Protein AF-A0A939DY99-F1 (afdb_monomer_lite)

Secondary structure (DSSP, 8-state):
--------TT-HHHHHHHHHHHHTTT-EEEEEEEEETTEEEEEEEE-TTS-EEEEEE---SS----SS----HHHHHHHHHHHHHHTTTSTT-EEEEEEEEEEETTSS-TT------TT---TTTEEEEEEE-TTS-EEEEEEEEEEEEEE-

InterPro domains:
  IPR003509 UPF0102 protein YraN-like [PF02021] (16-102)
  IPR011856 tRNA endonuclease-like domain superfamily [G3DSA:3.40.1350.10] (15-118)

pLDDT: mean 78.32, std 20.35, range [29.41, 97.88]

Foldseek 3Di:
DDDPPPDDQLPPVLLVQVVVVCVVVVWAWPDAAQDDVLATARTWTAHPVRAIEGEHRGEDQDDDPDLADPDDPSNVSRSQVRSCVVCVVPQWHKYAYKYKYKYFPPPPPPDDPPPPDVPPCSDPFWDWDWTADPVRTIIIMIMGTRSDTDTD

Organism: NCBI:txid2765362

Radius of gyration: 15.67 Å; chains: 1; bounding box: 41×40×37 Å

Structure (mmCIF, N/CA/C/O backbone):
data_AF-A0A939DY99-F1
#
_entry.id   AF-A0A939DY99-F1
#
loop_
_atom_site.group_PDB
_atom_site.id
_atom_site.type_symbol
_atom_site.label_atom_id
_atom_site.label_alt_id
_atom_site.label_comp_id
_atom_site.label_asym_id
_atom_site.label_entity_id
_atom_site.label_seq_id
_atom_site.pdbx_PDB_ins_code
_atom_site.Cartn_x
_atom_site.Cartn_y
_atom_site.Cartn_z
_atom_site.occupancy
_atom_site.B_iso_or_equiv
_atom_site.auth_seq_id
_atom_site.auth_comp_id
_atom_site.auth_asym_id
_atom_site.auth_atom_id
_atom_site.pdbx_PDB_model_num
ATOM 1 N N . MET A 1 1 ? 26.374 5.883 -23.111 1.00 29.41 1 MET A N 1
ATOM 2 C CA . MET A 1 1 ? 26.756 6.221 -21.723 1.00 29.41 1 MET A CA 1
ATOM 3 C C . MET A 1 1 ? 25.474 6.552 -20.963 1.00 29.41 1 MET A C 1
ATOM 5 O O . MET A 1 1 ? 24.966 7.657 -21.081 1.00 29.41 1 MET A O 1
ATOM 9 N N . LEU A 1 2 ? 24.839 5.551 -20.342 1.00 29.70 2 LEU A N 1
ATOM 10 C CA . LEU A 1 2 ? 23.519 5.717 -19.723 1.00 29.70 2 LEU A CA 1
ATOM 11 C C . LEU A 1 2 ? 23.670 6.374 -18.351 1.00 29.70 2 LEU A C 1
ATOM 13 O O . LEU A 1 2 ? 24.252 5.804 -17.433 1.00 29.70 2 LEU A O 1
ATOM 17 N N . ILE A 1 3 ? 23.149 7.595 -18.263 1.00 29.59 3 ILE A N 1
ATOM 18 C CA . ILE A 1 3 ? 23.039 8.408 -17.057 1.00 29.59 3 ILE A CA 1
ATOM 19 C C . ILE A 1 3 ? 22.358 7.567 -15.975 1.00 29.59 3 ILE A C 1
ATOM 21 O O . ILE A 1 3 ? 21.209 7.148 -16.132 1.00 29.59 3 ILE A O 1
ATOM 25 N N . THR A 1 4 ? 23.072 7.347 -14.875 1.00 34.28 4 THR A N 1
ATOM 26 C CA . THR A 1 4 ? 22.569 6.882 -13.583 1.00 34.28 4 THR A CA 1
ATOM 27 C C . THR A 1 4 ? 21.515 7.869 -13.074 1.00 34.28 4 THR A C 1
ATOM 29 O O . THR A 1 4 ? 21.773 8.699 -12.209 1.00 34.28 4 THR A O 1
ATOM 32 N N . ARG A 1 5 ? 20.304 7.819 -13.646 1.00 34.44 5 ARG A N 1
ATOM 33 C CA . ARG A 1 5 ? 19.134 8.518 -13.113 1.00 34.44 5 ARG A CA 1
ATOM 34 C C . ARG A 1 5 ? 18.906 7.978 -11.711 1.00 34.44 5 ARG A C 1
ATOM 36 O O . ARG A 1 5 ? 18.527 6.822 -11.548 1.00 34.44 5 ARG A O 1
ATOM 43 N N . THR A 1 6 ? 19.173 8.829 -10.731 1.00 40.12 6 THR A N 1
ATOM 44 C CA . THR A 1 6 ? 18.959 8.631 -9.303 1.00 40.12 6 THR A CA 1
ATOM 45 C C . THR A 1 6 ? 17.598 7.978 -9.100 1.00 40.12 6 THR A C 1
ATOM 47 O O . THR A 1 6 ? 16.549 8.594 -9.293 1.00 40.12 6 THR A O 1
ATOM 50 N N . TYR A 1 7 ? 17.599 6.681 -8.811 1.00 42.66 7 TYR A N 1
ATOM 51 C CA . TYR A 1 7 ? 16.370 5.959 -8.550 1.00 42.66 7 TYR A CA 1
ATOM 52 C C . TYR A 1 7 ? 15.762 6.535 -7.2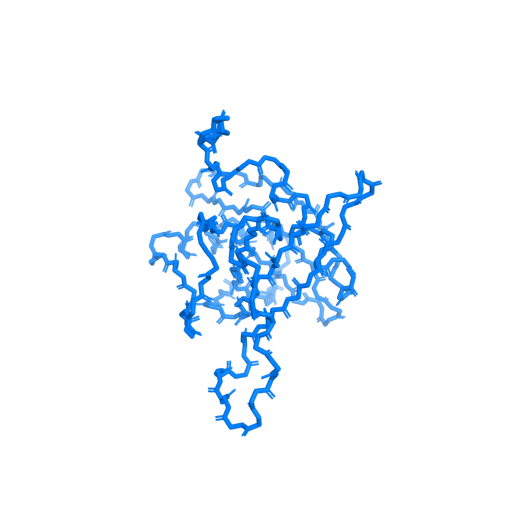65 1.00 42.66 7 TYR A C 1
ATOM 54 O O . TYR A 1 7 ? 16.322 6.387 -6.180 1.00 42.66 7 TYR A O 1
ATOM 62 N N . HIS A 1 8 ? 14.635 7.237 -7.394 1.00 53.47 8 HIS A N 1
ATOM 63 C CA . HIS A 1 8 ? 13.924 7.800 -6.253 1.00 53.47 8 HIS A CA 1
ATOM 64 C C . HIS A 1 8 ? 12.878 6.794 -5.760 1.00 53.47 8 HIS A C 1
ATOM 66 O O . HIS A 1 8 ? 11.856 6.610 -6.426 1.00 53.47 8 HIS A O 1
ATOM 72 N N . PRO A 1 9 ? 13.088 6.156 -4.594 1.00 51.19 9 PRO A N 1
ATOM 73 C CA . PRO A 1 9 ? 12.189 5.129 -4.068 1.00 51.19 9 PRO A CA 1
ATOM 74 C C . PRO A 1 9 ? 10.744 5.624 -3.908 1.00 51.19 9 PRO A C 1
ATOM 76 O O . PRO A 1 9 ? 9.802 4.875 -4.154 1.00 51.19 9 PRO A O 1
ATOM 79 N N . HIS A 1 10 ? 10.578 6.913 -3.597 1.00 56.50 10 HIS A N 1
ATOM 80 C CA . HIS A 1 10 ? 9.291 7.584 -3.398 1.00 56.50 10 HIS A CA 1
ATOM 81 C C . HIS A 1 10 ? 8.765 8.316 -4.641 1.00 56.50 10 HIS A C 1
ATOM 83 O O . HIS A 1 10 ? 7.858 9.143 -4.528 1.00 56.50 10 HIS A O 1
ATOM 89 N N . ALA A 1 11 ? 9.325 8.054 -5.828 1.00 70.81 11 ALA A N 1
ATOM 90 C CA . ALA A 1 11 ? 8.847 8.680 -7.053 1.00 70.81 11 ALA A CA 1
ATOM 91 C C . ALA A 1 11 ? 7.339 8.413 -7.237 1.00 70.81 11 ALA A C 1
ATOM 93 O O . ALA A 1 11 ? 6.903 7.267 -7.065 1.00 70.81 11 ALA A O 1
ATOM 94 N N . PRO A 1 12 ? 6.537 9.420 -7.640 1.00 80.62 12 PRO A N 1
ATOM 95 C CA . PRO A 1 12 ? 5.112 9.243 -7.923 1.00 80.62 12 PRO A CA 1
ATOM 96 C C . PRO A 1 12 ? 4.816 8.034 -8.821 1.00 80.62 12 PRO A C 1
ATOM 98 O O . PRO A 1 12 ? 3.882 7.286 -8.544 1.00 80.62 12 PRO A O 1
ATOM 101 N N . ARG A 1 13 ? 5.684 7.776 -9.808 1.00 85.19 13 ARG A N 1
ATOM 102 C CA . ARG A 1 13 ? 5.626 6.606 -10.693 1.00 85.19 13 ARG A CA 1
ATOM 103 C C . ARG A 1 13 ? 5.638 5.271 -9.943 1.00 85.19 13 ARG A C 1
ATOM 105 O O . ARG A 1 13 ? 4.824 4.405 -10.232 1.00 85.19 13 ARG A O 1
ATOM 112 N N . ASN A 1 14 ? 6.531 5.084 -8.970 1.00 85.56 14 ASN A N 1
ATOM 113 C CA . ASN A 1 14 ? 6.629 3.808 -8.252 1.00 85.56 14 ASN A CA 1
ATOM 114 C C . ASN A 1 14 ? 5.368 3.553 -7.411 1.00 85.56 14 ASN A C 1
ATOM 116 O O . ASN A 1 14 ? 4.907 2.420 -7.318 1.00 85.56 14 ASN A O 1
ATOM 120 N N . ARG A 1 15 ? 4.761 4.612 -6.854 1.00 89.62 15 ARG A N 1
ATOM 121 C CA . ARG A 1 15 ? 3.462 4.502 -6.171 1.00 89.62 15 ARG A CA 1
ATOM 122 C C . ARG A 1 15 ? 2.335 4.134 -7.129 1.00 89.62 15 ARG A C 1
ATOM 124 O O . ARG A 1 15 ? 1.494 3.328 -6.760 1.00 89.62 15 ARG A O 1
ATOM 131 N N . GLN A 1 16 ? 2.327 4.683 -8.343 1.00 90.69 16 GLN A N 1
ATOM 132 C CA . GLN A 1 16 ? 1.340 4.318 -9.366 1.00 90.69 16 GLN A CA 1
ATOM 133 C C . GLN A 1 16 ? 1.464 2.845 -9.767 1.00 90.69 16 GLN A C 1
ATOM 135 O O . GLN A 1 16 ? 0.465 2.139 -9.778 1.00 90.69 16 GLN A O 1
ATOM 140 N N . VAL A 1 17 ? 2.683 2.358 -10.011 1.00 91.31 17 VAL A N 1
ATOM 141 C CA . VAL A 1 17 ? 2.937 0.939 -10.317 1.00 91.31 17 VAL A CA 1
ATOM 142 C C . VAL A 1 17 ? 2.478 0.033 -9.173 1.00 91.31 17 VAL A C 1
ATOM 144 O O . VAL A 1 17 ? 1.787 -0.955 -9.403 1.00 91.31 17 VAL A O 1
ATOM 147 N N . ALA A 1 18 ? 2.818 0.380 -7.929 1.00 92.31 18 ALA A N 1
ATOM 148 C CA . ALA A 1 18 ? 2.364 -0.367 -6.761 1.00 92.31 18 ALA A CA 1
ATOM 149 C C . ALA A 1 18 ? 0.832 -0.327 -6.604 1.00 92.31 18 ALA A C 1
ATOM 151 O O . ALA A 1 18 ? 0.236 -1.324 -6.216 1.00 92.31 18 ALA A O 1
ATOM 152 N N . ALA A 1 19 ? 0.179 0.791 -6.930 1.00 94.31 19 ALA A N 1
ATOM 153 C CA . ALA A 1 19 ? -1.277 0.889 -6.906 1.00 94.31 19 ALA A CA 1
ATOM 154 C C . ALA A 1 19 ? -1.926 -0.012 -7.969 1.00 94.31 19 ALA A C 1
ATOM 156 O O . ALA A 1 19 ? -2.859 -0.733 -7.634 1.00 94.31 19 ALA A O 1
ATOM 157 N N . LEU A 1 20 ? -1.403 -0.030 -9.202 1.00 94.31 20 LEU A N 1
ATOM 158 C CA . LEU A 1 20 ? -1.856 -0.944 -10.260 1.00 94.31 20 LEU A CA 1
ATOM 159 C C . LEU A 1 20 ? -1.734 -2.404 -9.812 1.00 94.31 20 LEU A C 1
ATOM 161 O O . LEU A 1 20 ? -2.720 -3.132 -9.818 1.00 94.31 20 LEU A O 1
ATOM 165 N N . PHE A 1 21 ? -0.562 -2.785 -9.294 1.00 94.44 21 PHE A N 1
ATOM 166 C CA . PHE A 1 21 ? -0.321 -4.123 -8.753 1.00 94.44 21 PHE A CA 1
ATOM 167 C C . PHE A 1 21 ? -1.371 -4.546 -7.713 1.00 94.44 21 PHE A C 1
ATOM 169 O O . PHE A 1 21 ? -1.824 -5.692 -7.717 1.00 94.44 21 PHE A O 1
ATOM 176 N N . LEU A 1 22 ? -1.738 -3.651 -6.791 1.00 94.88 22 LEU A N 1
ATOM 177 C CA . LEU A 1 22 ? -2.726 -3.948 -5.752 1.00 94.88 22 LEU A CA 1
ATOM 178 C C . LEU A 1 22 ? -4.147 -4.035 -6.330 1.00 94.88 22 LEU A C 1
ATOM 180 O O . LEU A 1 22 ? -4.882 -4.954 -5.968 1.00 94.88 22 LEU A O 1
ATOM 184 N N . THR A 1 23 ? -4.512 -3.142 -7.253 1.00 95.38 23 THR A N 1
ATOM 185 C CA . THR A 1 23 ? -5.816 -3.160 -7.935 1.00 95.38 23 THR A CA 1
ATOM 186 C C . THR A 1 23 ? -6.028 -4.450 -8.724 1.00 95.38 23 THR A C 1
ATOM 188 O O . THR A 1 23 ? -7.073 -5.078 -8.571 1.00 95.38 23 THR A O 1
ATOM 191 N N . ASP A 1 24 ? -5.019 -4.919 -9.465 1.00 93.50 24 ASP A N 1
ATOM 192 C CA . ASP A 1 24 ? -5.067 -6.192 -10.211 1.00 93.50 24 ASP A CA 1
ATOM 193 C C . ASP A 1 24 ? -5.290 -7.411 -9.297 1.00 93.50 24 ASP A C 1
ATOM 195 O O . ASP A 1 24 ? -5.634 -8.503 -9.745 1.00 93.50 24 ASP A O 1
ATOM 199 N N . ARG A 1 25 ? -5.086 -7.235 -7.987 1.00 91.69 25 ARG A N 1
ATOM 200 C CA . ARG A 1 25 ? -5.290 -8.250 -6.944 1.00 91.69 25 ARG A CA 1
ATOM 201 C C . ARG A 1 25 ? -6.572 -8.031 -6.151 1.00 91.69 25 ARG A C 1
ATOM 203 O O . ARG A 1 25 ? -6.716 -8.608 -5.077 1.00 91.69 25 ARG A O 1
ATOM 210 N N . ASN A 1 26 ? -7.497 -7.238 -6.685 1.00 95.31 26 ASN A N 1
ATOM 211 C CA . ASN A 1 26 ? -8.787 -6.902 -6.086 1.00 95.31 26 ASN A CA 1
ATOM 212 C C . ASN A 1 26 ? -8.696 -6.087 -4.789 1.00 95.31 26 ASN A C 1
ATOM 214 O O . ASN A 1 26 ? -9.660 -6.048 -4.026 1.00 95.31 26 ASN A O 1
ATOM 218 N N . LEU A 1 27 ? -7.573 -5.406 -4.531 1.00 96.81 27 LEU A N 1
ATOM 219 C CA . LEU A 1 27 ? -7.538 -4.401 -3.474 1.00 96.81 27 LEU A CA 1
ATOM 220 C C . LEU A 1 27 ? -8.045 -3.068 -4.024 1.00 96.81 27 LEU A C 1
ATOM 222 O O . LEU A 1 27 ? -7.491 -2.513 -4.972 1.00 96.81 27 LEU A O 1
ATOM 226 N N . ALA A 1 28 ? -9.061 -2.505 -3.379 1.00 97.56 28 ALA A N 1
ATOM 227 C CA . ALA A 1 28 ? -9.581 -1.193 -3.727 1.00 97.56 28 ALA A CA 1
ATOM 228 C C . ALA A 1 28 ? -8.651 -0.103 -3.180 1.00 97.56 28 ALA A C 1
ATOM 230 O O . ALA A 1 28 ? -8.663 0.190 -1.982 1.00 97.56 28 ALA A O 1
ATOM 231 N N . VAL A 1 29 ? -7.844 0.521 -4.040 1.00 97.19 29 VAL A N 1
ATOM 232 C CA . VAL A 1 29 ? -7.000 1.662 -3.650 1.00 97.19 29 VAL A CA 1
ATOM 233 C C . VAL A 1 29 ? -7.890 2.852 -3.279 1.00 97.19 29 VAL A C 1
ATOM 235 O O . VAL A 1 29 ? -8.607 3.393 -4.116 1.00 97.19 29 VAL A O 1
ATOM 238 N N . ARG A 1 30 ? -7.850 3.266 -2.008 1.00 97.19 30 ARG A N 1
ATOM 239 C CA . ARG A 1 30 ? -8.672 4.360 -1.463 1.00 97.19 30 ARG A CA 1
ATOM 240 C C . ARG A 1 30 ? -7.942 5.696 -1.448 1.00 97.19 30 ARG A C 1
ATOM 242 O O . ARG A 1 30 ? -8.566 6.735 -1.622 1.00 97.19 30 ARG A O 1
ATOM 249 N N . ALA A 1 31 ? -6.631 5.675 -1.216 1.00 95.62 31 ALA A N 1
ATOM 250 C CA . ALA A 1 31 ? -5.808 6.877 -1.207 1.00 95.62 31 ALA A CA 1
ATOM 251 C C . ALA A 1 31 ? -4.348 6.557 -1.543 1.00 95.62 31 ALA A C 1
ATOM 253 O O . ALA A 1 31 ? -3.849 5.471 -1.246 1.00 95.62 31 ALA A O 1
ATOM 254 N N . THR A 1 32 ? -3.635 7.530 -2.109 1.00 95.12 32 THR A N 1
ATOM 255 C CA . THR A 1 32 ? -2.182 7.459 -2.317 1.00 95.12 32 THR A CA 1
ATOM 256 C C . THR A 1 32 ? -1.507 8.705 -1.750 1.00 95.12 32 THR A C 1
ATOM 258 O O . THR A 1 32 ? -2.117 9.767 -1.661 1.00 95.12 32 THR A O 1
ATOM 261 N N . GLY A 1 33 ? -0.252 8.578 -1.316 1.00 91.69 33 GLY A N 1
ATOM 262 C CA . GLY A 1 33 ? 0.521 9.696 -0.772 1.00 91.69 33 GLY A CA 1
ATOM 263 C C . GLY A 1 33 ? -0.039 10.301 0.516 1.00 91.69 33 GLY A C 1
ATOM 264 O O . GLY A 1 33 ? 0.085 11.502 0.729 1.00 91.69 33 GLY A O 1
ATOM 265 N N . VAL A 1 34 ? -0.628 9.483 1.388 1.00 93.62 34 VAL A N 1
ATOM 266 C CA . VAL A 1 34 ? -1.266 9.926 2.633 1.00 93.62 34 VAL A CA 1
ATOM 267 C C . VAL A 1 34 ? -0.232 10.455 3.625 1.00 93.62 34 VAL A C 1
ATOM 269 O O . VAL A 1 34 ? 0.739 9.767 3.956 1.00 93.62 34 VAL A O 1
ATOM 272 N N . ARG A 1 35 ? -0.446 11.676 4.119 1.00 93.88 35 ARG A N 1
ATOM 273 C CA . ARG A 1 35 ? 0.403 12.341 5.115 1.00 93.88 35 ARG A CA 1
ATOM 274 C C . ARG A 1 35 ? -0.479 12.951 6.205 1.00 93.88 35 ARG A C 1
ATOM 276 O O . ARG A 1 35 ? -1.363 13.749 5.923 1.00 93.88 35 ARG A O 1
ATOM 283 N N . TYR A 1 36 ? -0.215 12.579 7.449 1.00 92.19 36 TYR A N 1
ATOM 284 C CA . TYR A 1 36 ? -0.814 13.144 8.653 1.00 92.19 36 TYR A CA 1
ATOM 285 C C . TYR A 1 36 ? 0.300 13.529 9.634 1.00 92.19 36 TYR A C 1
ATOM 287 O O . TYR A 1 36 ? 1.389 12.955 9.573 1.00 92.19 36 TYR A O 1
ATOM 295 N N . PRO A 1 37 ? 0.041 14.420 10.608 1.00 93.44 37 PRO A N 1
ATOM 296 C CA . PRO A 1 37 ? 0.940 14.598 11.744 1.00 93.44 37 PRO A CA 1
ATOM 297 C C . PRO A 1 37 ? 1.306 13.252 12.397 1.00 93.44 37 PRO A C 1
ATOM 299 O O . PRO A 1 37 ? 0.446 12.570 12.957 1.00 93.44 37 PRO A O 1
ATOM 302 N N . GLY A 1 38 ? 2.575 12.849 12.278 1.00 91.50 38 GLY A N 1
ATOM 303 C CA . GLY A 1 38 ? 3.094 11.582 12.806 1.00 91.50 38 GLY A CA 1
ATOM 304 C C . GLY A 1 38 ? 2.619 10.310 12.086 1.00 91.50 38 GLY A C 1
ATOM 305 O O . GLY A 1 38 ? 2.787 9.218 12.633 1.00 91.50 38 GLY A O 1
ATOM 306 N N . GLY A 1 39 ? 2.019 10.421 10.895 1.00 93.81 39 GLY A N 1
ATOM 307 C CA . GLY A 1 39 ? 1.527 9.285 10.118 1.00 93.81 39 GLY A CA 1
ATOM 308 C C . GLY A 1 39 ? 1.805 9.427 8.627 1.00 93.81 39 GLY A C 1
ATOM 309 O O . GLY A 1 39 ? 1.550 10.468 8.029 1.00 93.81 39 GLY A O 1
ATOM 310 N N . GLU A 1 40 ? 2.292 8.359 8.007 1.00 94.31 40 GLU A N 1
ATOM 311 C CA . GLU A 1 40 ? 2.595 8.348 6.582 1.00 94.31 40 GLU A CA 1
ATOM 312 C C . GLU A 1 40 ? 2.318 6.980 5.960 1.00 94.31 40 GLU A C 1
ATOM 314 O O . GLU A 1 40 ? 2.791 5.963 6.464 1.00 94.31 40 GLU A O 1
ATOM 319 N N . ALA A 1 41 ? 1.610 6.977 4.830 1.00 94.75 41 ALA A N 1
ATOM 320 C CA . ALA A 1 41 ? 1.462 5.814 3.964 1.00 94.75 41 ALA A CA 1
ATOM 321 C C . ALA A 1 41 ? 1.618 6.215 2.497 1.00 94.75 41 ALA A C 1
ATOM 323 O O . ALA A 1 41 ? 1.224 7.308 2.084 1.00 94.75 41 ALA A O 1
ATOM 324 N N . ASP A 1 42 ? 2.201 5.339 1.687 1.00 94.50 42 ASP A N 1
ATOM 325 C CA . ASP A 1 42 ? 2.288 5.586 0.249 1.00 94.50 42 ASP A CA 1
ATOM 326 C C . ASP A 1 42 ? 0.987 5.198 -0.444 1.00 94.50 42 ASP A C 1
ATOM 328 O O . ASP A 1 42 ? 0.576 5.889 -1.376 1.00 94.50 42 ASP A O 1
ATOM 332 N N . ILE A 1 43 ? 0.319 4.154 0.052 1.00 96.56 43 ILE A N 1
ATOM 333 C CA . ILE A 1 43 ? -0.982 3.687 -0.4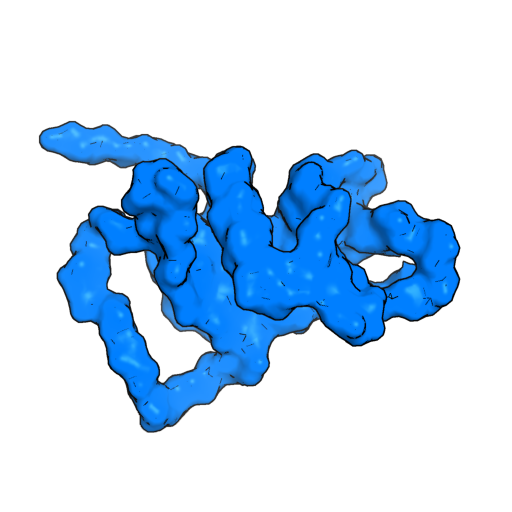25 1.00 96.56 43 ILE A CA 1
ATOM 334 C C . ILE A 1 43 ? -1.824 3.253 0.779 1.00 96.56 43 ILE A C 1
ATOM 336 O O . ILE A 1 43 ? -1.326 2.576 1.679 1.00 96.56 43 ILE A O 1
ATOM 340 N N . ILE A 1 44 ? -3.101 3.630 0.779 1.00 97.44 44 ILE A N 1
ATOM 341 C CA . ILE A 1 44 ? -4.146 3.009 1.592 1.00 97.44 44 ILE A CA 1
ATOM 342 C C . ILE A 1 44 ? -5.096 2.293 0.637 1.00 97.44 44 ILE A C 1
ATOM 344 O O . ILE A 1 44 ? -5.637 2.910 -0.284 1.00 97.44 44 ILE A O 1
ATOM 348 N N . ALA A 1 45 ? -5.297 1.002 0.859 1.00 97.88 45 ALA A N 1
ATOM 349 C CA . ALA A 1 45 ? -6.219 0.171 0.102 1.00 97.88 45 ALA A CA 1
ATOM 350 C C . ALA A 1 45 ? -7.135 -0.620 1.042 1.00 97.88 45 ALA A C 1
ATOM 352 O O . ALA A 1 45 ? -6.903 -0.685 2.249 1.00 97.88 45 ALA A O 1
ATOM 353 N N . GLU A 1 46 ? -8.178 -1.216 0.488 1.00 97.06 46 GLU A N 1
ATOM 354 C CA . GLU A 1 46 ? -9.088 -2.109 1.196 1.00 97.06 46 GLU A CA 1
ATOM 355 C C . GLU A 1 46 ? -9.106 -3.462 0.489 1.00 97.06 46 GLU A C 1
ATOM 357 O O . GLU A 1 46 ? -9.281 -3.527 -0.727 1.00 97.06 46 GLU A O 1
ATOM 362 N N . ASP A 1 47 ? -8.848 -4.520 1.250 1.00 95.44 47 ASP A N 1
ATOM 363 C CA . ASP A 1 47 ? -8.929 -5.905 0.789 1.00 95.44 47 ASP A CA 1
ATOM 364 C C . ASP A 1 47 ? -10.405 -6.343 0.730 1.00 95.44 47 ASP A C 1
ATOM 366 O O . ASP A 1 47 ? -11.280 -5.709 1.328 1.00 95.44 47 ASP A O 1
ATOM 370 N N . THR A 1 48 ? -10.707 -7.430 0.024 1.00 94.38 48 THR A N 1
ATOM 371 C CA . THR A 1 48 ? -12.101 -7.860 -0.207 1.00 94.38 48 THR A CA 1
ATOM 372 C C . THR A 1 48 ? -12.827 -8.285 1.072 1.00 94.38 48 THR A C 1
ATOM 374 O O . THR A 1 48 ? -14.053 -8.320 1.104 1.00 94.38 48 THR A O 1
ATOM 377 N N . ASP A 1 49 ? -12.082 -8.597 2.134 1.00 92.38 49 ASP A N 1
ATOM 378 C CA . ASP A 1 49 ? -12.602 -8.921 3.467 1.00 92.38 49 ASP A CA 1
ATOM 379 C C . ASP A 1 49 ? -12.851 -7.680 4.355 1.00 92.38 49 ASP A C 1
ATOM 381 O O . ASP A 1 49 ? -13.209 -7.810 5.526 1.00 92.38 49 ASP A O 1
ATOM 385 N N . GLY A 1 50 ? -12.654 -6.470 3.817 1.00 92.06 50 GLY A N 1
ATOM 386 C CA . GLY A 1 50 ? -12.786 -5.208 4.547 1.00 92.06 50 GLY A CA 1
ATOM 387 C C . GLY A 1 50 ? -11.554 -4.822 5.375 1.00 92.06 50 GLY A C 1
ATOM 388 O O . GLY A 1 50 ? -11.585 -3.807 6.079 1.00 92.06 50 GLY A O 1
ATOM 389 N N . THR A 1 51 ? -10.459 -5.589 5.308 1.00 94.69 51 THR A N 1
ATOM 390 C CA . THR A 1 51 ? -9.180 -5.224 5.929 1.00 94.69 51 THR A CA 1
ATOM 391 C C . THR A 1 51 ? -8.611 -3.977 5.267 1.00 94.69 51 THR A C 1
ATOM 393 O O . THR A 1 51 ? -8.416 -3.928 4.052 1.00 94.69 51 THR A O 1
ATOM 396 N N . VAL A 1 52 ? -8.246 -2.984 6.076 1.00 96.50 52 VAL A N 1
ATOM 397 C CA . VAL A 1 52 ? -7.538 -1.800 5.591 1.00 96.50 52 VAL A CA 1
ATOM 398 C C . VAL A 1 52 ? -6.051 -2.101 5.507 1.00 96.50 52 VAL A C 1
ATOM 400 O O . VAL A 1 52 ? -5.401 -2.466 6.488 1.00 96.50 52 VAL A O 1
ATOM 403 N N . VAL A 1 53 ? -5.507 -1.935 4.311 1.00 96.75 53 VAL A N 1
ATOM 404 C CA . VAL A 1 53 ? -4.111 -2.191 3.985 1.00 96.75 53 VAL A CA 1
ATOM 405 C C . VAL A 1 53 ? -3.392 -0.858 3.868 1.00 96.75 53 VAL A C 1
ATOM 407 O O . VAL A 1 53 ? -3.676 -0.066 2.972 1.00 96.75 53 VAL A O 1
ATOM 410 N N . ALA A 1 54 ? -2.442 -0.611 4.766 1.00 96.69 54 ALA A N 1
ATOM 411 C CA . ALA A 1 54 ? -1.545 0.531 4.670 1.00 96.69 54 ALA A CA 1
ATOM 412 C C . ALA A 1 54 ? -0.179 0.067 4.183 1.00 96.69 54 ALA A C 1
ATOM 414 O O . ALA A 1 54 ? 0.504 -0.704 4.857 1.00 96.69 54 ALA A O 1
ATOM 415 N N . ALA A 1 55 ? 0.213 0.549 3.009 1.00 94.94 55 ALA A N 1
ATOM 416 C CA . ALA A 1 55 ? 1.421 0.114 2.340 1.00 94.94 55 ALA A CA 1
ATOM 417 C C . ALA A 1 55 ? 2.441 1.246 2.198 1.00 94.94 55 ALA A C 1
ATOM 419 O O . ALA A 1 55 ? 2.096 2.397 1.901 1.00 94.94 55 ALA A O 1
ATOM 420 N N . CYS A 1 56 ? 3.718 0.904 2.373 1.00 92.31 56 CYS A N 1
ATOM 421 C CA . CYS A 1 56 ? 4.824 1.738 1.916 1.00 92.31 56 CYS A CA 1
ATOM 422 C C . CYS A 1 56 ? 5.438 1.176 0.634 1.00 92.31 56 CYS A C 1
ATOM 424 O O . CYS A 1 56 ? 5.511 -0.038 0.439 1.00 92.31 56 CYS A O 1
ATOM 426 N N . VAL A 1 57 ? 5.923 2.080 -0.213 1.00 89.56 57 VAL A N 1
ATOM 427 C CA . VAL A 1 57 ? 6.774 1.724 -1.345 1.00 89.56 57 VAL A CA 1
ATOM 428 C C . VAL A 1 57 ? 8.214 1.966 -0.920 1.00 89.56 57 VAL A C 1
ATOM 430 O O . VAL A 1 57 ? 8.667 3.103 -0.786 1.00 89.56 57 VAL A O 1
ATOM 433 N N . VAL A 1 58 ? 8.916 0.873 -0.648 1.00 80.94 58 VAL A N 1
ATOM 434 C CA . VAL A 1 58 ? 10.348 0.859 -0.367 1.00 80.94 58 VAL A CA 1
ATOM 435 C C . VAL A 1 58 ? 11.059 0.694 -1.687 1.00 80.94 58 VAL A C 1
ATOM 437 O O . VAL A 1 58 ? 10.973 -0.346 -2.328 1.00 80.94 58 VAL A O 1
ATOM 440 N N . GLY A 1 59 ? 11.734 1.728 -2.161 1.00 65.81 59 GLY A N 1
ATOM 441 C CA . GLY A 1 59 ? 12.402 1.552 -3.433 1.00 65.81 59 GLY A CA 1
ATOM 442 C C . GLY A 1 59 ? 13.689 0.746 -3.308 1.00 65.81 59 GLY A C 1
ATOM 443 O O . GLY A 1 59 ? 14.438 0.880 -2.343 1.00 65.81 59 GLY A O 1
ATOM 444 N N . GLY A 1 60 ? 13.946 -0.059 -4.332 1.00 56.19 60 GLY A N 1
ATOM 445 C CA . GLY A 1 60 ? 15.200 -0.763 -4.540 1.00 56.19 60 GLY A CA 1
ATOM 446 C C . GLY A 1 60 ? 15.784 -0.376 -5.892 1.00 56.19 60 GLY A C 1
ATOM 447 O O . GLY A 1 60 ? 15.115 -0.510 -6.916 1.00 56.19 60 GLY A O 1
ATOM 448 N N . TRP A 1 61 ? 17.040 0.080 -5.895 1.00 48.78 61 TRP A N 1
ATOM 449 C CA . TRP A 1 61 ? 17.822 0.216 -7.131 1.00 48.78 61 TRP A CA 1
ATOM 450 C C . TRP A 1 61 ? 18.039 -1.160 -7.774 1.00 48.78 61 TRP A C 1
ATOM 452 O O . TRP A 1 61 ? 18.047 -1.292 -8.993 1.00 48.78 61 TRP A O 1
ATOM 462 N N . ARG A 1 62 ? 18.190 -2.195 -6.940 1.00 57.41 62 ARG A N 1
ATOM 463 C CA . ARG A 1 62 ? 18.363 -3.590 -7.341 1.00 57.41 62 ARG A CA 1
ATOM 464 C C . ARG A 1 62 ? 17.178 -4.423 -6.879 1.00 57.41 62 ARG A C 1
ATOM 466 O O . ARG A 1 62 ? 16.530 -4.093 -5.881 1.00 57.41 62 ARG A O 1
ATOM 473 N N . ARG A 1 63 ? 16.937 -5.519 -7.595 1.00 60.94 63 ARG A N 1
ATOM 474 C CA . ARG A 1 63 ? 15.990 -6.556 -7.189 1.00 60.94 63 ARG A CA 1
ATOM 475 C C . ARG A 1 63 ? 16.388 -7.072 -5.804 1.00 60.94 63 ARG A C 1
ATOM 477 O O . ARG A 1 63 ? 17.561 -7.345 -5.559 1.00 60.94 63 ARG A O 1
ATOM 484 N N . THR A 1 64 ? 15.432 -7.164 -4.887 1.00 60.97 64 THR A N 1
ATOM 485 C CA . THR A 1 64 ? 15.712 -7.663 -3.537 1.00 60.97 64 THR A CA 1
ATOM 486 C C . THR A 1 64 ? 15.623 -9.185 -3.512 1.00 60.97 64 THR A C 1
ATOM 488 O O . THR A 1 64 ? 14.595 -9.756 -3.875 1.00 60.97 64 THR A O 1
ATOM 491 N N . THR A 1 65 ? 16.683 -9.852 -3.058 1.00 64.25 65 THR A N 1
ATOM 492 C CA . THR A 1 65 ?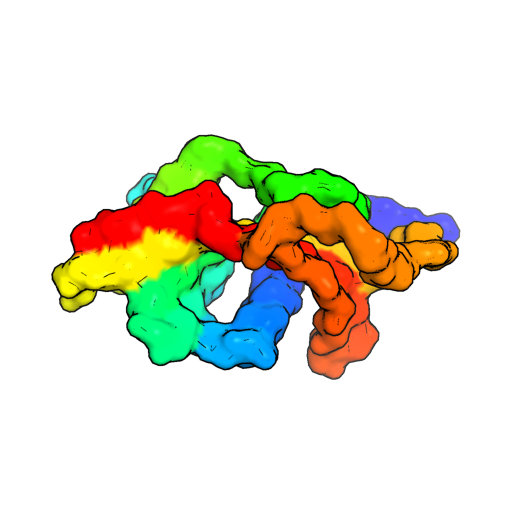 16.666 -11.287 -2.720 1.00 64.25 65 THR A CA 1
ATOM 493 C C . THR A 1 65 ? 16.219 -11.530 -1.279 1.00 64.25 65 THR A C 1
ATOM 495 O O . THR A 1 65 ? 16.094 -12.678 -0.861 1.00 64.25 65 THR A O 1
ATOM 498 N N . ALA A 1 66 ? 15.963 -10.465 -0.510 1.00 63.12 66 ALA A N 1
ATOM 499 C CA . ALA A 1 66 ? 15.568 -10.584 0.882 1.00 63.12 66 ALA A CA 1
ATOM 500 C C . ALA A 1 66 ? 14.205 -11.277 1.005 1.00 63.12 66 ALA A C 1
ATOM 502 O O . ALA A 1 66 ? 13.238 -10.928 0.321 1.00 63.12 66 ALA A O 1
ATOM 503 N N . SER A 1 67 ? 14.128 -12.228 1.933 1.00 64.06 67 SER A N 1
ATOM 504 C CA . SER A 1 67 ? 12.888 -12.903 2.321 1.00 64.06 67 SER A CA 1
ATOM 505 C C . SER A 1 67 ? 11.955 -11.993 3.130 1.00 64.06 67 SER A C 1
ATOM 507 O O . SER A 1 67 ? 10.751 -12.234 3.182 1.00 64.06 67 SER A O 1
ATOM 509 N N . SER A 1 68 ? 12.487 -10.917 3.719 1.00 64.88 68 SER A N 1
ATOM 510 C CA . SER A 1 68 ? 11.755 -9.935 4.517 1.00 64.88 68 SER A CA 1
ATOM 511 C C . SER A 1 68 ? 11.811 -8.532 3.911 1.00 64.88 68 SER A C 1
ATOM 513 O O . SER A 1 68 ? 12.725 -8.174 3.164 1.00 64.88 68 SER A O 1
ATOM 515 N N . ALA A 1 69 ? 10.802 -7.721 4.234 1.00 70.06 69 ALA A N 1
ATOM 516 C CA . ALA A 1 69 ? 10.726 -6.357 3.738 1.00 70.06 69 ALA A CA 1
ATOM 517 C C . ALA A 1 69 ? 11.782 -5.461 4.408 1.00 70.06 69 ALA A C 1
ATOM 519 O O . ALA A 1 69 ? 11.895 -5.486 5.638 1.00 70.06 69 ALA A O 1
ATOM 520 N N . PRO A 1 70 ? 12.480 -4.591 3.656 1.00 73.88 70 PRO A N 1
ATOM 521 C CA . PRO A 1 70 ? 13.441 -3.637 4.206 1.00 73.88 70 PRO A CA 1
ATOM 522 C C . PRO A 1 70 ? 12.725 -2.426 4.836 1.00 73.88 70 PRO A C 1
ATOM 524 O O . PRO A 1 70 ? 12.887 -1.287 4.402 1.00 73.88 70 PRO A O 1
ATOM 527 N N . VAL A 1 71 ? 11.881 -2.662 5.845 1.00 78.31 71 VAL A N 1
ATOM 528 C CA . VAL A 1 71 ? 11.078 -1.625 6.509 1.00 78.31 71 VAL A CA 1
ATOM 529 C C . VAL A 1 71 ? 11.509 -1.469 7.960 1.00 78.31 71 VAL A C 1
ATOM 531 O O . VAL A 1 71 ? 11.535 -2.423 8.733 1.00 78.31 71 VAL A O 1
ATOM 534 N N . THR A 1 72 ? 11.814 -0.236 8.360 1.00 81.94 72 THR A N 1
ATOM 535 C CA . THR A 1 72 ? 12.193 0.070 9.743 1.00 81.94 72 THR A CA 1
ATOM 536 C C . THR A 1 72 ? 10.977 0.085 10.673 1.00 81.94 72 THR A C 1
ATOM 538 O O . THR A 1 72 ? 9.856 0.404 10.266 1.00 81.94 72 THR A O 1
ATOM 541 N N . ARG A 1 73 ? 11.193 -0.162 11.974 1.00 83.75 73 ARG A N 1
ATOM 542 C CA . ARG A 1 73 ? 10.134 -0.036 12.999 1.00 83.75 73 ARG A CA 1
ATOM 543 C C . ARG A 1 73 ? 9.492 1.357 13.012 1.00 83.75 73 ARG A C 1
ATOM 545 O O . ARG A 1 73 ? 8.280 1.471 13.171 1.00 83.75 73 ARG A O 1
ATOM 552 N N . GLY A 1 74 ? 10.288 2.410 12.808 1.00 84.50 74 GLY A N 1
ATOM 553 C CA . GLY A 1 74 ? 9.790 3.784 12.701 1.00 84.50 74 GLY A CA 1
ATOM 554 C C . GLY A 1 74 ? 8.817 3.958 11.533 1.00 84.50 74 GLY A C 1
ATOM 555 O O . GLY A 1 74 ? 7.742 4.528 11.713 1.00 84.50 74 GLY A O 1
ATOM 556 N N . ARG A 1 75 ? 9.129 3.384 10.363 1.00 86.94 75 ARG A N 1
ATOM 557 C CA . ARG A 1 75 ? 8.229 3.413 9.201 1.00 86.94 75 ARG A CA 1
ATOM 558 C C . ARG A 1 75 ? 6.940 2.630 9.451 1.00 86.94 75 ARG A C 1
ATOM 560 O O . ARG A 1 75 ? 5.874 3.127 9.105 1.00 86.94 75 ARG A O 1
ATOM 567 N N . LEU A 1 76 ? 7.011 1.468 10.107 1.00 88.31 76 LEU A N 1
ATOM 568 C CA . LEU A 1 76 ? 5.814 0.713 10.509 1.00 88.31 76 LEU A CA 1
ATOM 569 C C . LEU A 1 76 ? 4.920 1.519 11.463 1.00 88.31 76 LEU A C 1
ATOM 571 O O . LEU A 1 76 ? 3.700 1.509 11.310 1.00 88.31 76 LEU A O 1
ATOM 575 N N . LYS A 1 77 ? 5.508 2.264 12.40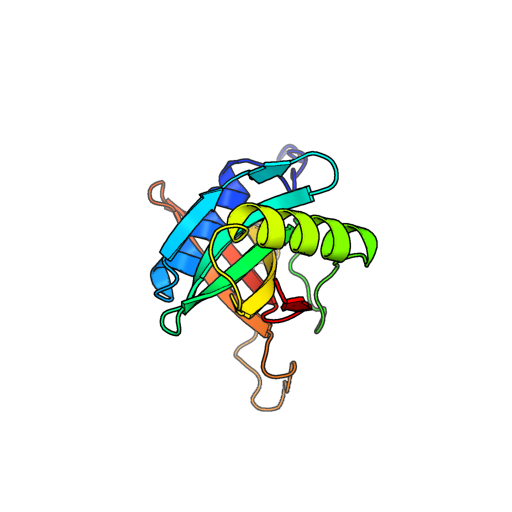9 1.00 92.94 77 LYS A N 1
ATOM 576 C CA . LYS A 1 77 ? 4.755 3.157 13.304 1.00 92.94 77 LYS A CA 1
ATOM 577 C C . LYS A 1 77 ? 4.040 4.265 12.524 1.00 92.94 77 LYS A C 1
ATOM 579 O O . LYS A 1 77 ? 2.864 4.506 12.776 1.00 92.94 77 LYS A O 1
ATOM 584 N N . LEU A 1 78 ? 4.714 4.899 11.562 1.00 93.19 78 LEU A N 1
ATOM 585 C CA . LEU A 1 78 ? 4.104 5.919 10.699 1.00 93.19 78 LEU A CA 1
ATOM 586 C C . LEU A 1 78 ? 2.946 5.350 9.862 1.00 93.19 78 LEU A C 1
ATOM 588 O O . LEU A 1 78 ? 1.888 5.978 9.795 1.00 93.19 78 LEU A O 1
ATOM 592 N N . LEU A 1 79 ? 3.118 4.156 9.282 1.00 94.12 79 LEU A N 1
ATOM 593 C CA . LEU A 1 79 ? 2.066 3.460 8.531 1.00 94.12 79 LEU A CA 1
ATOM 594 C C . LEU A 1 79 ? 0.855 3.164 9.412 1.00 94.12 79 LEU A C 1
ATOM 596 O O . LEU A 1 79 ? -0.275 3.467 9.034 1.00 94.12 79 LEU A O 1
ATOM 600 N N . ALA A 1 80 ? 1.092 2.621 10.608 1.00 95.12 80 ALA A N 1
ATOM 601 C CA . ALA A 1 80 ? 0.036 2.333 11.567 1.00 95.12 80 ALA A CA 1
ATOM 602 C C . ALA A 1 80 ? -0.733 3.602 11.958 1.00 95.12 80 ALA A C 1
ATOM 604 O O . ALA A 1 80 ? -1.961 3.588 11.966 1.00 95.12 80 ALA A O 1
ATOM 605 N N . THR A 1 81 ? -0.040 4.709 12.244 1.00 96.25 81 THR A N 1
ATOM 606 C CA . THR A 1 81 ? -0.694 5.986 12.569 1.00 96.25 81 THR A CA 1
ATOM 607 C C . THR A 1 81 ? -1.538 6.502 11.405 1.00 96.25 81 THR A C 1
ATOM 609 O O . THR A 1 81 ? -2.667 6.940 11.627 1.00 96.25 81 THR A O 1
ATOM 612 N N . ALA A 1 82 ? -1.027 6.438 10.171 1.00 95.88 82 ALA A N 1
ATOM 613 C CA . ALA A 1 82 ? -1.788 6.861 8.999 1.00 95.88 82 ALA A CA 1
ATOM 614 C C . ALA A 1 82 ? -3.046 6.015 8.797 1.00 95.88 82 ALA A C 1
ATOM 616 O O . ALA A 1 82 ? -4.125 6.571 8.606 1.00 95.88 82 ALA A O 1
ATOM 617 N N . ALA A 1 83 ? -2.916 4.692 8.906 1.00 95.38 83 ALA A N 1
ATOM 618 C CA . ALA A 1 83 ? -4.033 3.768 8.789 1.00 95.38 83 ALA A CA 1
ATOM 619 C C . ALA A 1 83 ? -5.109 4.045 9.844 1.00 95.38 83 ALA A C 1
ATOM 621 O O . ALA A 1 83 ? -6.268 4.221 9.491 1.00 95.38 83 ALA A O 1
ATOM 622 N N . LYS A 1 84 ? -4.720 4.175 11.120 1.00 95.44 84 LYS A N 1
ATOM 623 C CA . LYS A 1 84 ? -5.652 4.465 12.222 1.00 95.44 84 LYS A CA 1
ATOM 624 C C . LYS A 1 84 ? -6.414 5.767 12.006 1.00 95.44 84 LYS A C 1
ATOM 626 O O . LYS A 1 84 ? -7.624 5.807 12.186 1.00 95.44 84 LYS A O 1
ATOM 631 N N . ARG A 1 85 ? -5.720 6.830 11.582 1.00 95.19 85 ARG A N 1
ATOM 632 C CA . ARG A 1 85 ? -6.366 8.116 11.275 1.00 95.19 85 ARG A CA 1
ATOM 633 C C . ARG A 1 85 ? -7.325 8.004 10.098 1.00 95.19 85 ARG A C 1
ATOM 635 O O . ARG A 1 85 ? -8.435 8.517 10.180 1.00 95.19 85 ARG A O 1
ATOM 642 N N . PHE A 1 86 ? -6.925 7.300 9.042 1.00 94.38 86 PHE A N 1
ATOM 643 C CA . PHE A 1 86 ? -7.791 7.046 7.896 1.00 94.38 86 PHE A CA 1
ATOM 644 C C . PHE A 1 86 ? -9.058 6.281 8.308 1.00 94.38 86 PHE A C 1
ATOM 646 O O . PHE A 1 86 ? -10.161 6.605 7.874 1.00 94.38 86 PHE A O 1
ATOM 653 N N . THR A 1 87 ? -8.920 5.305 9.205 1.00 95.06 87 THR A N 1
ATOM 654 C CA . THR A 1 87 ? -10.024 4.475 9.694 1.00 95.06 87 THR A CA 1
ATOM 655 C C . THR A 1 87 ? -10.700 5.013 10.946 1.00 95.06 87 THR A C 1
ATOM 657 O O . THR A 1 87 ? -11.468 4.274 11.548 1.00 95.06 87 THR A O 1
ATOM 660 N N . ALA A 1 88 ? -10.461 6.258 11.369 1.00 93.06 88 ALA A N 1
ATOM 661 C CA . ALA A 1 88 ? -10.936 6.758 12.665 1.00 93.06 88 ALA A CA 1
ATOM 662 C C . ALA A 1 88 ? -12.464 6.636 12.851 1.00 93.06 88 ALA A C 1
ATOM 664 O O . ALA A 1 88 ? -12.939 6.414 13.958 1.00 93.06 88 ALA A O 1
ATOM 665 N N . HIS A 1 89 ? -13.223 6.697 11.755 1.00 91.62 89 HIS A N 1
ATOM 666 C CA . HIS A 1 89 ? -14.679 6.537 11.722 1.00 91.62 89 HIS A CA 1
ATOM 667 C C . HIS A 1 89 ? -15.159 5.067 11.745 1.00 91.62 89 HIS A C 1
ATOM 669 O O . HIS A 1 89 ? -16.357 4.812 11.802 1.00 91.62 89 HIS A O 1
ATOM 675 N N . ARG A 1 90 ? -14.246 4.087 11.693 1.00 89.62 90 ARG A N 1
ATOM 676 C CA . ARG A 1 90 ? -14.525 2.640 11.681 1.00 89.62 90 ARG A CA 1
ATOM 677 C C . ARG A 1 90 ? -13.996 2.004 12.963 1.00 89.62 90 ARG A C 1
ATOM 679 O O . ARG A 1 90 ? -12.856 1.530 13.015 1.00 89.62 90 ARG A O 1
ATOM 686 N N . SER A 1 91 ? -14.819 1.978 14.009 1.00 75.69 91 SER A N 1
ATOM 687 C CA . SER A 1 91 ? -14.497 1.230 15.226 1.00 75.69 91 SER A CA 1
ATOM 688 C C . SER A 1 91 ? -14.330 -0.250 14.850 1.00 75.69 91 SER A C 1
ATOM 690 O O . SER A 1 91 ? -15.220 -0.845 14.254 1.00 75.69 91 SER A O 1
ATOM 692 N N . ARG A 1 92 ? -13.171 -0.852 15.149 1.00 84.75 92 ARG A N 1
ATOM 693 C CA . ARG A 1 92 ? -12.798 -2.245 14.794 1.00 84.75 92 ARG A CA 1
ATOM 694 C C . ARG A 1 92 ? -12.325 -2.511 13.360 1.00 84.75 92 ARG A C 1
ATOM 696 O O . ARG A 1 92 ? -12.286 -3.671 12.953 1.00 84.75 92 ARG A O 1
ATOM 703 N N . ALA A 1 93 ? -11.892 -1.499 12.609 1.00 88.69 93 ALA A N 1
ATOM 704 C CA . ALA A 1 93 ? -11.161 -1.770 11.370 1.00 88.69 93 ALA A CA 1
ATOM 705 C C . ALA A 1 93 ? -9.927 -2.656 11.643 1.00 88.69 93 ALA A C 1
ATOM 707 O O . ALA A 1 93 ? -9.082 -2.337 12.489 1.00 88.69 93 ALA A O 1
ATOM 708 N N . VAL A 1 94 ? -9.820 -3.773 10.919 1.00 93.69 94 VAL A N 1
ATOM 709 C CA . VAL A 1 94 ? -8.609 -4.598 10.900 1.00 93.69 94 VAL A CA 1
ATOM 710 C C . VAL A 1 94 ? -7.597 -3.902 10.002 1.00 93.69 94 VAL A C 1
ATOM 712 O O . VAL A 1 94 ? -7.910 -3.581 8.858 1.00 93.69 94 VAL A O 1
ATOM 715 N N . ILE A 1 95 ? -6.390 -3.656 10.518 1.00 94.75 95 ILE A N 1
ATOM 716 C CA . ILE A 1 95 ? -5.335 -2.972 9.769 1.00 94.75 95 ILE A CA 1
ATOM 717 C C . ILE A 1 95 ? -4.167 -3.927 9.529 1.00 94.75 95 ILE A C 1
ATOM 719 O O . ILE A 1 95 ? -3.542 -4.435 10.469 1.00 94.75 95 ILE A O 1
ATOM 723 N N . ARG A 1 96 ? -3.827 -4.109 8.253 1.00 94.88 96 ARG A N 1
ATOM 724 C CA . ARG A 1 96 ? -2.630 -4.820 7.800 1.00 94.88 96 ARG A CA 1
ATOM 725 C C . ARG A 1 96 ? -1.615 -3.819 7.261 1.00 94.88 96 ARG A C 1
ATOM 727 O O . ARG A 1 96 ? -1.969 -2.921 6.501 1.00 94.88 96 ARG A O 1
ATOM 734 N N . LEU A 1 97 ? -0.358 -3.967 7.666 1.00 94.12 97 LEU A N 1
ATOM 735 C CA . LEU A 1 97 ? 0.740 -3.165 7.138 1.00 94.12 97 LEU A CA 1
ATOM 736 C C . LEU A 1 97 ? 1.482 -3.995 6.099 1.00 94.12 97 LEU A C 1
ATOM 738 O O . LEU A 1 97 ? 1.928 -5.100 6.411 1.00 94.12 97 LEU A O 1
ATOM 742 N N . ASP A 1 98 ? 1.619 -3.450 4.897 1.00 94.31 98 ASP A N 1
ATOM 743 C CA . ASP A 1 98 ? 2.279 -4.096 3.764 1.00 94.31 98 ASP A CA 1
ATOM 744 C C . ASP A 1 98 ? 3.478 -3.253 3.300 1.00 94.31 98 ASP A C 1
ATOM 746 O O . ASP A 1 98 ? 3.583 -2.055 3.580 1.00 94.31 98 ASP A O 1
ATOM 750 N N . ALA A 1 99 ? 4.395 -3.878 2.571 1.00 90.38 99 ALA A N 1
ATOM 751 C CA . ALA A 1 99 ? 5.499 -3.187 1.920 1.00 90.38 99 ALA A CA 1
ATOM 752 C C . ALA A 1 99 ? 5.653 -3.675 0.484 1.00 90.38 99 ALA A C 1
ATOM 754 O O . ALA A 1 99 ? 5.498 -4.866 0.216 1.00 90.38 99 ALA A O 1
ATOM 755 N N . LEU A 1 100 ? 5.967 -2.766 -0.434 1.00 90.44 100 LEU A N 1
ATOM 756 C CA . LEU A 1 100 ? 6.218 -3.093 -1.833 1.00 90.44 100 LEU A CA 1
ATOM 757 C C . LEU A 1 100 ? 7.551 -2.512 -2.282 1.00 90.44 100 LEU A C 1
ATOM 759 O O . LEU A 1 100 ? 7.843 -1.353 -1.994 1.00 90.44 100 LEU A O 1
ATOM 763 N N . THR A 1 101 ? 8.327 -3.285 -3.032 1.00 86.62 101 THR A N 1
ATOM 764 C CA . THR A 1 101 ? 9.437 -2.767 -3.836 1.00 86.62 101 THR A CA 1
ATOM 765 C C . THR A 1 101 ? 9.009 -2.643 -5.286 1.00 86.62 101 THR A C 1
ATOM 767 O O . THR A 1 101 ? 8.206 -3.437 -5.765 1.00 86.62 101 THR A O 1
ATOM 770 N N . VAL A 1 102 ? 9.536 -1.639 -5.988 1.00 84.31 102 VAL A N 1
ATOM 771 C CA . VAL A 1 102 ? 9.258 -1.407 -7.412 1.00 84.31 102 VAL A CA 1
ATOM 772 C C . VAL A 1 102 ? 10.564 -1.108 -8.128 1.00 84.31 102 VAL A C 1
ATOM 774 O O . VAL A 1 102 ? 11.128 -0.030 -7.948 1.00 84.31 102 VAL A O 1
ATOM 777 N N . THR A 1 103 ? 11.041 -2.023 -8.957 1.00 82.50 103 THR A N 1
ATOM 778 C CA . THR A 1 103 ? 12.320 -1.888 -9.669 1.00 82.50 103 THR A CA 1
ATOM 779 C C . THR A 1 103 ? 12.069 -1.968 -11.176 1.00 82.50 103 THR A C 1
ATOM 781 O O . THR A 1 103 ? 11.243 -2.777 -11.591 1.00 82.50 103 THR A O 1
ATOM 784 N N . PRO A 1 104 ? 12.706 -1.139 -12.024 1.00 81.44 104 PRO A N 1
ATOM 785 C CA . PRO A 1 104 ? 12.558 -1.272 -13.474 1.00 81.44 104 PRO A CA 1
ATOM 786 C C . PRO A 1 104 ? 12.967 -2.675 -13.946 1.00 81.44 104 PRO A C 1
ATOM 788 O O . PRO A 1 104 ? 13.950 -3.232 -13.455 1.00 81.44 104 PRO A O 1
ATOM 791 N N . ALA A 1 105 ? 12.221 -3.254 -14.886 1.00 78.62 105 ALA A N 1
ATOM 792 C CA . ALA A 1 105 ? 12.524 -4.591 -15.403 1.00 78.62 105 ALA A CA 1
ATOM 793 C C . ALA A 1 105 ? 13.799 -4.608 -16.268 1.00 78.62 105 ALA A C 1
ATOM 795 O O . ALA A 1 105 ? 14.529 -5.594 -16.263 1.00 78.62 105 ALA A O 1
ATOM 796 N N . ASP A 1 106 ? 14.102 -3.495 -16.942 1.00 69.06 106 ASP A N 1
ATOM 797 C CA . ASP A 1 106 ? 15.180 -3.399 -17.940 1.00 69.06 106 ASP A CA 1
ATOM 798 C C . ASP A 1 106 ? 16.546 -3.007 -17.346 1.00 69.06 106 ASP A C 1
ATOM 800 O O . ASP A 1 106 ? 17.512 -2.756 -18.069 1.00 69.06 106 ASP A O 1
ATOM 804 N N . THR A 1 107 ? 16.656 -2.922 -16.017 1.00 59.97 107 THR A N 1
ATOM 805 C CA . THR A 1 107 ? 17.920 -2.610 -15.335 1.00 59.97 107 THR A CA 1
ATOM 806 C C . THR A 1 107 ? 18.860 -3.815 -15.376 1.00 59.97 107 THR A C 1
ATOM 808 O O . THR A 1 107 ? 18.953 -4.501 -14.375 1.00 59.97 107 THR A O 1
ATOM 811 N N . GLY A 1 108 ? 19.543 -4.069 -16.500 1.00 47.50 108 GLY A N 1
ATOM 812 C CA . GLY A 1 108 ? 20.840 -4.774 -16.634 1.00 47.50 108 GLY A CA 1
ATOM 813 C C . GLY A 1 108 ? 21.026 -6.209 -16.096 1.00 47.50 108 GLY A C 1
ATOM 814 O O . GLY A 1 108 ? 21.868 -6.924 -16.623 1.00 47.50 108 GLY A O 1
ATOM 815 N N . ASP A 1 109 ? 20.240 -6.674 -15.127 1.00 46.66 109 ASP A N 1
ATOM 816 C CA . ASP A 1 109 ? 20.136 -8.053 -14.642 1.00 46.66 109 ASP A CA 1
ATOM 817 C C . ASP A 1 109 ? 19.192 -8.841 -15.570 1.00 46.66 109 ASP A C 1
ATOM 819 O O . ASP A 1 109 ? 18.251 -9.526 -15.152 1.00 46.66 109 ASP A O 1
ATOM 823 N N . ALA A 1 110 ? 19.441 -8.709 -16.875 1.00 35.88 110 ALA A N 1
ATOM 824 C CA . ALA A 1 110 ? 18.867 -9.542 -17.913 1.00 35.88 110 ALA A CA 1
ATOM 825 C C . ALA A 1 110 ? 19.428 -10.960 -17.736 1.00 35.88 110 ALA A C 1
ATOM 827 O O . ALA A 1 110 ? 20.484 -11.291 -18.264 1.00 35.88 110 ALA A O 1
ATOM 828 N N . GLY A 1 111 ? 18.764 -11.791 -16.933 1.00 35.66 111 GLY A N 1
ATOM 829 C CA . GLY A 1 111 ? 19.239 -13.164 -16.747 1.00 35.66 111 GLY A CA 1
ATOM 830 C C . GLY A 1 111 ? 18.425 -14.083 -15.850 1.00 35.66 111 GLY A C 1
ATOM 831 O O . GLY A 1 111 ? 18.525 -15.294 -16.007 1.00 35.66 111 GLY A O 1
ATOM 832 N N . ALA A 1 112 ? 17.585 -13.578 -14.949 1.00 36.25 112 ALA A N 1
ATOM 833 C CA . ALA A 1 112 ? 16.784 -14.474 -14.123 1.00 36.25 112 ALA A CA 1
ATOM 834 C C . ALA A 1 112 ? 15.465 -13.823 -13.713 1.00 36.25 112 ALA A C 1
ATOM 836 O O . ALA A 1 112 ? 15.380 -13.133 -12.706 1.00 36.25 112 ALA A O 1
ATOM 837 N N . CYS A 1 113 ? 14.369 -14.136 -14.404 1.00 37.38 113 CYS A N 1
ATOM 838 C CA . CYS A 1 113 ? 13.278 -14.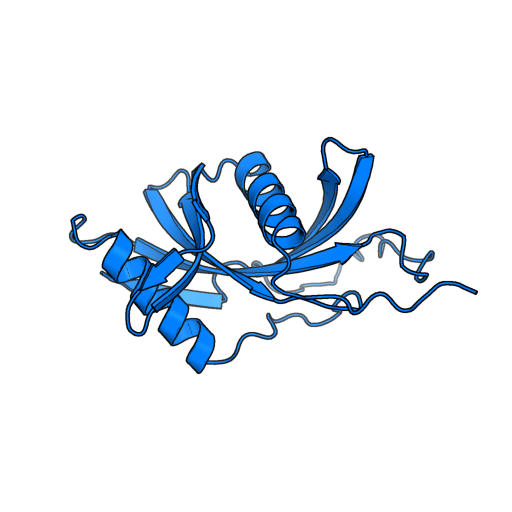689 -13.608 1.00 37.38 113 CYS A CA 1
ATOM 839 C C . CYS A 1 113 ? 13.889 -15.942 -12.983 1.00 37.38 113 CYS A C 1
ATOM 841 O O . CYS A 1 113 ? 14.223 -16.846 -13.755 1.00 37.38 113 CYS A O 1
ATOM 843 N N . PRO A 1 114 ? 14.106 -16.035 -11.657 1.00 40.62 114 PRO A N 1
ATOM 844 C CA . PRO A 1 114 ? 14.262 -17.361 -11.113 1.00 40.62 114 PRO A CA 1
ATOM 845 C C . PRO A 1 114 ? 12.974 -18.067 -11.519 1.00 40.62 114 PRO A C 1
ATOM 847 O O . PRO A 1 114 ? 11.881 -17.673 -11.108 1.00 40.62 114 PRO A O 1
ATOM 850 N N . ARG A 1 115 ? 13.091 -19.054 -12.416 1.00 39.50 115 ARG A N 1
ATOM 851 C CA . ARG A 1 115 ? 12.102 -20.122 -12.476 1.00 39.50 115 ARG A CA 1
ATOM 852 C C . ARG A 1 115 ? 11.909 -20.492 -11.021 1.00 39.50 115 ARG A C 1
ATOM 854 O O . ARG A 1 115 ? 12.903 -20.826 -10.372 1.00 39.50 115 ARG A O 1
ATOM 861 N N . HIS A 1 116 ? 10.696 -20.280 -10.523 1.00 37.94 116 HIS A N 1
ATOM 862 C CA . HIS A 1 116 ? 10.301 -20.595 -9.163 1.00 37.94 116 HIS A CA 1
ATOM 863 C C . HIS A 1 116 ? 10.930 -21.950 -8.835 1.00 37.94 116 HIS A C 1
ATOM 865 O O . HIS A 1 116 ? 10.543 -22.947 -9.441 1.00 37.94 116 HIS A O 1
ATOM 871 N N . HIS A 1 117 ? 11.988 -21.984 -8.017 1.00 33.91 117 HIS A N 1
ATOM 872 C CA . HIS A 1 117 ? 12.561 -23.262 -7.629 1.00 33.91 117 HIS A CA 1
ATOM 873 C C . HIS A 1 117 ? 11.552 -23.853 -6.646 1.00 33.91 117 HIS A C 1
ATOM 875 O O . HIS A 1 117 ? 11.226 -23.195 -5.651 1.00 33.91 117 HIS A O 1
ATOM 881 N N . PRO A 1 118 ? 10.956 -25.018 -6.941 1.00 32.69 118 PRO A N 1
ATOM 882 C CA . PRO A 1 118 ? 10.107 -25.686 -5.971 1.00 32.69 118 PRO A CA 1
ATOM 883 C C . PRO A 1 118 ? 11.009 -26.073 -4.790 1.00 32.69 118 PRO A C 1
ATOM 885 O O . PRO A 1 118 ? 11.887 -26.918 -4.934 1.00 32.69 118 PRO A O 1
ATOM 888 N N . GLY A 1 119 ? 10.862 -25.371 -3.665 1.00 36.91 119 GLY A N 1
ATOM 889 C CA . GLY A 1 119 ? 11.740 -25.480 -2.490 1.00 36.91 119 GLY A CA 1
ATOM 890 C C . GLY A 1 119 ? 12.103 -24.134 -1.854 1.00 36.91 119 GLY A C 1
ATOM 891 O O . GLY A 1 119 ? 12.475 -24.089 -0.685 1.00 36.91 119 GLY A O 1
ATOM 892 N N . ASP A 1 120 ? 11.925 -23.033 -2.587 1.00 43.97 120 ASP A N 1
ATOM 893 C CA . ASP A 1 120 ? 12.065 -21.673 -2.069 1.00 43.97 120 ASP A CA 1
ATOM 894 C C . ASP A 1 120 ? 10.816 -21.287 -1.251 1.00 43.97 120 ASP A C 1
ATOM 896 O O . ASP A 1 120 ? 9.945 -20.540 -1.704 1.00 43.97 120 ASP A O 1
ATOM 900 N N . ASP A 1 121 ? 10.723 -21.805 -0.023 1.00 43.88 121 ASP A N 1
ATOM 901 C CA . ASP A 1 121 ? 9.785 -21.350 1.013 1.00 43.88 121 ASP A CA 1
ATOM 902 C C . ASP A 1 121 ? 10.192 -19.943 1.507 1.00 43.88 121 ASP A C 1
ATOM 904 O O . ASP A 1 121 ? 10.493 -19.698 2.679 1.00 43.88 121 ASP A O 1
ATOM 908 N N . HIS A 1 122 ? 10.202 -18.966 0.596 1.00 42.59 122 HIS A N 1
ATOM 909 C CA . HIS A 1 122 ? 10.219 -17.549 0.948 1.00 42.59 122 HIS A CA 1
ATOM 910 C C . HIS A 1 122 ? 8.869 -17.260 1.595 1.00 42.59 122 HIS A C 1
ATOM 912 O O . HIS A 1 122 ? 7.888 -17.027 0.894 1.00 42.59 122 HIS A O 1
ATOM 918 N N . GLY A 1 123 ? 8.823 -17.400 2.924 1.00 44.16 123 GLY A N 1
ATOM 919 C CA . GLY A 1 123 ? 7.615 -17.562 3.736 1.00 44.16 123 GLY A CA 1
ATOM 920 C C . GLY A 1 123 ? 6.384 -16.825 3.215 1.00 44.16 123 GLY A C 1
ATOM 921 O O . GLY A 1 123 ? 6.520 -15.670 2.836 1.00 44.16 123 GLY A O 1
ATOM 922 N N . ARG A 1 124 ? 5.229 -17.523 3.237 1.00 50.06 124 ARG A N 1
ATOM 923 C CA . ARG A 1 124 ? 3.813 -17.283 2.799 1.00 50.06 124 ARG A CA 1
ATOM 924 C C . ARG A 1 124 ? 3.290 -15.872 2.436 1.00 50.06 124 ARG A C 1
ATOM 926 O O . ARG A 1 124 ? 2.125 -15.714 2.078 1.00 50.06 124 ARG A O 1
ATOM 933 N N . HIS A 1 125 ? 4.091 -14.837 2.557 1.00 65.50 125 HIS A N 1
ATOM 934 C CA . HIS A 1 125 ? 3.780 -13.427 2.507 1.00 65.50 125 HIS A CA 1
ATOM 935 C C . HIS A 1 125 ? 4.629 -12.642 1.494 1.00 65.50 125 HIS A C 1
ATOM 937 O O . HIS A 1 125 ? 4.388 -11.446 1.343 1.00 65.50 125 HIS A O 1
ATOM 943 N N . ARG A 1 126 ? 5.589 -13.264 0.794 1.00 78.12 126 ARG A N 1
ATOM 944 C CA . ARG A 1 126 ? 6.369 -12.622 -0.277 1.00 78.12 126 ARG A CA 1
ATOM 945 C C . ARG A 1 126 ? 5.868 -13.059 -1.655 1.00 78.12 126 ARG A C 1
ATOM 947 O O . ARG A 1 126 ? 5.718 -14.248 -1.909 1.00 78.12 126 ARG A O 1
ATOM 954 N N . ARG A 1 127 ? 5.639 -12.105 -2.559 1.00 81.44 127 ARG A N 1
ATOM 955 C CA . ARG A 1 127 ? 5.278 -12.364 -3.964 1.00 81.44 127 ARG A CA 1
ATOM 956 C C . ARG A 1 127 ? 6.027 -11.417 -4.884 1.00 81.44 127 ARG A C 1
ATOM 958 O O . ARG A 1 127 ? 6.187 -10.256 -4.537 1.00 81.44 127 ARG A O 1
ATOM 965 N N . GLU A 1 128 ? 6.447 -11.887 -6.050 1.00 84.06 128 GLU A N 1
ATOM 966 C CA . GLU A 1 128 ? 7.115 -11.062 -7.055 1.00 84.06 128 GLU A CA 1
ATOM 967 C C . GLU A 1 128 ? 6.423 -11.195 -8.412 1.00 84.06 128 GLU A C 1
ATOM 969 O O . GLU A 1 128 ? 6.041 -12.299 -8.796 1.00 84.06 128 GLU A O 1
ATOM 974 N N . GLU A 1 129 ? 6.247 -10.083 -9.127 1.00 85.88 129 GLU A N 1
ATOM 975 C CA . GLU A 1 129 ? 5.626 -10.090 -10.453 1.00 85.88 129 GLU A CA 1
ATOM 976 C C . GLU A 1 129 ? 6.082 -8.923 -11.327 1.00 85.88 129 GLU A C 1
ATOM 978 O O . GLU A 1 129 ? 6.549 -7.902 -10.822 1.00 85.88 129 GLU A O 1
ATOM 983 N N . ILE A 1 130 ? 5.920 -9.072 -12.642 1.00 87.25 130 ILE A N 1
ATOM 984 C CA . ILE A 1 130 ? 6.119 -7.986 -13.598 1.00 87.25 130 ILE A CA 1
ATOM 985 C C . ILE A 1 130 ? 4.796 -7.249 -13.788 1.00 87.25 130 ILE A C 1
ATOM 987 O O . ILE A 1 130 ? 3.794 -7.853 -14.150 1.00 87.25 130 ILE A O 1
ATOM 991 N N . VAL A 1 131 ? 4.826 -5.938 -13.585 1.00 87.00 131 VAL A N 1
ATOM 992 C CA . VAL A 1 131 ? 3.718 -5.019 -13.833 1.00 87.00 131 VAL A CA 1
ATOM 993 C C . VAL A 1 131 ? 4.092 -4.125 -14.997 1.00 87.00 131 VAL A C 1
ATOM 995 O O . VAL A 1 131 ? 5.155 -3.498 -14.999 1.00 87.00 131 VAL A O 1
ATOM 998 N N . GLU A 1 132 ? 3.207 -4.057 -15.979 1.00 86.81 132 GLU A N 1
ATOM 999 C CA . GLU A 1 132 ? 3.324 -3.144 -17.102 1.00 86.81 132 GLU A CA 1
ATOM 1000 C C . GLU A 1 132 ? 2.422 -1.934 -16.870 1.00 86.81 132 GLU A C 1
ATOM 1002 O O . GLU A 1 132 ? 1.248 -2.050 -16.525 1.00 86.81 132 GLU A O 1
ATOM 1007 N N . THR A 1 133 ? 2.998 -0.747 -17.004 1.00 84.50 133 THR A N 1
ATOM 1008 C CA . THR A 1 133 ? 2.233 0.502 -16.957 1.00 84.50 133 THR A CA 1
ATOM 1009 C C . THR A 1 133 ? 1.541 0.756 -18.297 1.00 84.50 133 THR A C 1
ATOM 1011 O O . THR A 1 133 ? 2.048 0.308 -19.322 1.00 84.50 133 THR A O 1
ATOM 1014 N N . PRO A 1 134 ? 0.474 1.577 -18.349 1.00 82.12 134 PRO A N 1
ATOM 1015 C CA . PRO A 1 134 ? -0.177 1.940 -19.613 1.00 82.12 134 PRO A CA 1
ATOM 1016 C C . PRO A 1 134 ? 0.754 2.570 -20.665 1.00 82.12 134 PRO A C 1
ATOM 1018 O O . PRO A 1 134 ? 0.457 2.541 -21.851 1.00 82.12 134 PRO A O 1
ATOM 1021 N N . GLY A 1 135 ? 1.889 3.141 -20.241 1.00 81.88 135 GLY A N 1
ATOM 1022 C CA . GLY A 1 135 ? 2.926 3.673 -21.130 1.00 81.88 135 GLY A CA 1
ATOM 1023 C C . GLY A 1 135 ? 3.946 2.637 -21.620 1.00 81.88 135 GLY A C 1
ATOM 1024 O O . GLY A 1 135 ? 5.010 3.036 -22.086 1.00 81.88 135 GLY A O 1
ATOM 1025 N N . GLY A 1 136 ? 3.692 1.336 -21.439 1.00 83.00 136 GLY A N 1
ATOM 1026 C CA . GLY A 1 136 ? 4.561 0.234 -21.875 1.00 83.00 136 GLY A CA 1
ATOM 1027 C C . GLY A 1 136 ? 5.818 0.017 -21.024 1.00 83.00 136 GLY A C 1
ATOM 1028 O O . GLY A 1 136 ? 6.651 -0.827 -21.344 1.00 83.00 136 GLY A O 1
ATOM 1029 N N . GLN A 1 137 ? 5.998 0.765 -19.928 1.00 85.06 137 GLN A N 1
ATOM 1030 C CA . GLN A 1 137 ? 7.133 0.553 -19.022 1.00 85.06 137 GLN A CA 1
ATOM 1031 C C . GLN A 1 137 ? 6.868 -0.641 -18.108 1.00 85.06 137 GLN A C 1
ATOM 1033 O O . GLN A 1 137 ? 5.810 -0.706 -17.476 1.00 85.06 137 GLN A O 1
ATOM 1038 N N . ARG A 1 138 ? 7.854 -1.533 -17.985 1.00 86.81 138 ARG A N 1
ATOM 1039 C CA . ARG A 1 138 ? 7.770 -2.754 -17.178 1.00 86.81 138 ARG A CA 1
ATOM 1040 C C . ARG A 1 138 ? 8.559 -2.618 -15.879 1.00 86.81 138 ARG A C 1
ATOM 1042 O O . ARG A 1 138 ? 9.694 -2.138 -15.855 1.00 86.81 138 ARG A O 1
ATOM 1049 N N . PHE A 1 139 ? 7.962 -3.082 -14.790 1.00 85.19 139 PHE A N 1
ATOM 1050 C CA . PHE A 1 139 ? 8.539 -3.045 -13.453 1.00 85.19 139 PHE A CA 1
ATOM 1051 C C . PHE A 1 139 ? 8.389 -4.392 -12.772 1.00 85.19 139 PHE A C 1
ATOM 1053 O O . PHE A 1 139 ? 7.343 -5.018 -12.862 1.00 85.19 139 PHE A O 1
ATOM 1060 N N . VAL A 1 140 ? 9.407 -4.806 -12.032 1.00 85.75 140 VAL A N 1
ATOM 1061 C CA . VAL A 1 140 ? 9.283 -5.887 -11.062 1.00 85.75 140 VAL A CA 1
ATOM 1062 C C . VAL A 1 140 ? 8.752 -5.298 -9.760 1.00 85.75 140 VAL A C 1
ATOM 1064 O O . VAL A 1 140 ? 9.348 -4.371 -9.203 1.00 85.75 140 VAL A O 1
ATOM 1067 N N . VAL A 1 141 ? 7.644 -5.847 -9.274 1.00 87.56 141 VAL A N 1
ATOM 1068 C CA . VAL A 1 141 ? 7.058 -5.519 -7.978 1.00 87.56 141 VAL A CA 1
ATOM 1069 C C . VAL A 1 141 ? 7.235 -6.701 -7.039 1.00 87.56 141 VAL A C 1
ATOM 1071 O O . VAL A 1 141 ? 6.726 -7.785 -7.320 1.00 87.56 141 VAL A O 1
ATOM 1074 N N . THR A 1 142 ? 7.920 -6.500 -5.912 1.00 86.75 142 THR A N 1
ATOM 1075 C CA . THR A 1 142 ? 7.945 -7.482 -4.818 1.00 86.75 142 THR A CA 1
ATOM 1076 C C . THR A 1 142 ? 7.036 -6.995 -3.700 1.00 86.75 142 THR A C 1
ATOM 1078 O O . 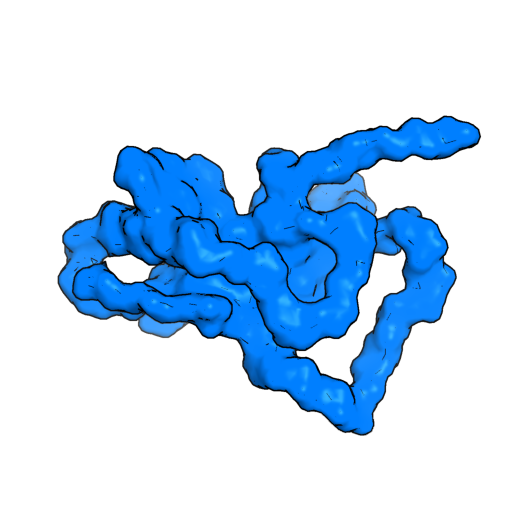THR A 1 142 ? 7.256 -5.931 -3.126 1.00 86.75 142 THR A O 1
ATOM 1081 N N . TRP A 1 143 ? 6.016 -7.773 -3.370 1.00 89.81 143 TRP A N 1
ATOM 1082 C CA . TRP A 1 143 ? 5.076 -7.497 -2.296 1.00 89.81 143 TRP A CA 1
ATOM 1083 C C . TRP A 1 143 ? 5.394 -8.342 -1.073 1.00 89.81 143 TRP A C 1
ATOM 1085 O O . TRP A 1 143 ? 5.475 -9.566 -1.152 1.00 89.81 143 TRP A O 1
ATOM 1095 N N . PHE A 1 144 ? 5.528 -7.668 0.061 1.00 88.62 144 PHE A N 1
ATOM 1096 C CA . PHE A 1 144 ? 5.659 -8.248 1.385 1.00 88.62 144 PHE A CA 1
ATOM 1097 C C . PHE A 1 144 ? 4.373 -7.956 2.162 1.00 88.62 144 PHE A C 1
ATOM 1099 O O . PHE A 1 144 ? 4.151 -6.849 2.664 1.00 88.62 144 PHE A O 1
ATOM 1106 N N . LYS A 1 145 ? 3.496 -8.952 2.215 1.00 89.56 145 LYS A N 1
ATOM 1107 C CA . LYS A 1 145 ? 2.184 -8.886 2.857 1.00 89.56 145 LYS A CA 1
ATOM 1108 C C . LYS A 1 145 ? 2.323 -9.024 4.375 1.00 89.56 145 LYS A C 1
ATOM 1110 O O . LYS A 1 145 ? 3.008 -9.913 4.862 1.00 89.56 145 LYS A O 1
ATOM 1115 N N . GLY A 1 146 ? 1.633 -8.197 5.150 1.00 87.94 146 GLY A N 1
ATOM 1116 C CA . GLY A 1 146 ? 1.549 -8.366 6.601 1.00 87.94 146 GLY A CA 1
ATOM 1117 C C . GLY A 1 146 ? 2.880 -8.208 7.338 1.00 87.94 146 GLY A C 1
ATOM 1118 O O . GLY A 1 146 ? 3.110 -8.901 8.326 1.00 87.94 146 GLY A O 1
ATOM 1119 N N . VAL A 1 147 ? 3.727 -7.268 6.907 1.00 84.50 147 VAL A N 1
ATOM 1120 C CA . VAL A 1 147 ? 4.971 -6.886 7.610 1.00 84.50 147 VAL A CA 1
ATOM 1121 C C . VAL A 1 147 ? 4.709 -6.284 8.995 1.00 84.50 147 VAL A C 1
ATOM 1123 O O . VAL A 1 147 ? 5.618 -6.143 9.810 1.00 84.50 147 VAL A O 1
ATOM 1126 N N . GLY A 1 148 ? 3.454 -5.935 9.276 1.00 84.12 148 GLY A N 1
ATOM 1127 C CA . GLY A 1 148 ? 2.964 -5.586 10.597 1.00 84.12 148 GLY A CA 1
ATOM 1128 C C . GLY A 1 148 ? 1.440 -5.613 10.658 1.00 84.12 148 GLY A C 1
ATOM 1129 O O . GLY A 1 148 ? 0.748 -5.795 9.652 1.00 84.12 148 GLY A O 1
ATOM 1130 N N . ARG A 1 149 ? 0.903 -5.417 11.861 1.00 84.31 149 ARG A N 1
ATOM 1131 C CA . ARG A 1 149 ? -0.536 -5.280 12.103 1.00 84.31 149 ARG A CA 1
ATOM 1132 C C . ARG A 1 149 ? -0.795 -4.112 13.035 1.00 84.31 149 ARG A C 1
ATOM 1134 O O . ARG A 1 149 ? 0.005 -3.827 13.923 1.00 84.31 149 ARG A O 1
ATOM 1141 N N . ALA A 1 150 ? -1.939 -3.474 12.849 1.00 80.94 150 ALA A N 1
ATOM 1142 C CA . ALA A 1 150 ? -2.477 -2.510 13.790 1.00 80.94 150 ALA A CA 1
ATOM 1143 C C . ALA A 1 150 ? -3.963 -2.802 14.023 1.00 80.94 150 ALA A C 1
ATOM 1145 O O . ALA A 1 150 ? -4.611 -3.528 13.269 1.00 80.94 150 ALA A O 1
ATOM 1146 N N . ARG A 1 151 ? -4.498 -2.247 15.102 1.00 76.75 151 ARG A N 1
ATOM 1147 C CA . ARG A 1 151 ? -5.935 -2.185 15.353 1.00 76.75 151 ARG A CA 1
ATOM 1148 C C . ARG A 1 151 ? -6.299 -0.726 15.556 1.00 76.75 151 ARG A C 1
ATOM 1150 O O . ARG A 1 151 ? -5.479 0.018 16.118 1.00 76.75 151 ARG A O 1
ATOM 1157 N N . ASN A 1 152 ? -7.459 -0.346 15.034 1.00 72.75 152 ASN A N 1
ATOM 1158 C CA . ASN A 1 152 ? -8.068 0.931 15.367 1.00 72.75 152 ASN A CA 1
ATOM 1159 C C . ASN A 1 152 ? -8.565 0.896 16.811 1.00 72.75 152 ASN A C 1
ATOM 1161 O O . ASN A 1 152 ? -9.247 -0.099 17.150 1.00 72.75 152 ASN A O 1
#

Sequence (152 aa):
MLITRTYHPHAPRNRQVAALFLTDRNLAVRATGVRYPGGEADIIAEDTDGTVVAACVVGGWRRTTASSAPVTRGRLKLLATAAKRFTAHRSRAVIRLDALTVTPADTGDAGACPRHHPGDDHGRHRREEIVETPGGQRFVVTWFKGVGRARN